Protein AF-A0A9W3SZ96-F1 (afdb_monomer)

Radius of gyration: 26.17 Å; Cα contacts (8 Å, |Δi|>4): 36; chains: 1; bounding box: 59×36×78 Å

Organism: NCBI:txid1423143

Sequence (103 aa):
MKSGTRILVTFSLVLLGPPIIFLAFITWKHKKPSESVNLMIENSQENRLPSYSPFQVTTFNIGYAGLDAKQDFFMDGGTGSRSRSKEQTKQNLQHMSSFLKAD

Solvent-accessible surface area (backbone atoms only — not comparable to full-atom values): 6821 Å² total; per-residue (Å²): 129,63,69,68,62,53,51,54,52,50,51,51,44,65,67,47,41,61,61,51,53,51,52,52,50,52,59,72,69,57,77,78,75,72,97,69,76,93,75,80,76,88,77,76,72,84,79,67,83,62,86,93,61,88,82,86,84,86,86,78,88,88,72,61,49,43,66,54,100,80,58,42,48,39,92,79,77,38,87,33,90,63,48,93,41,74,66,56,27,51,51,40,44,50,53,54,53,50,61,72,58,72,113

pLDDT: mean 88.3, std 8.25, range [50.62, 97.5]

Foldseek 3Di:
DPPVVVVVVVVCCVVVVVVVVVVVVCVVVDDDDDPDDPDDPPDPDPDDDDPPDDDDDDDDDLDALQDDPPDFPVVVVGDDPTRPDPVSSVVSVVVSVCVVPVD

Mean predicted aligned error: 9.7 Å

Secondary structure (DSSP, 8-state):
--HHHHHHHHHHHHHHHHHHHHHHHHHHH--PPPS------TT----PPPTT------------TT--TT--BGGGT-SBSS-S-HHHHHHHHHHHHHHHT--

Structure (mmCIF, N/CA/C/O backbone):
data_AF-A0A9W3SZ96-F1
#
_entry.id   AF-A0A9W3SZ96-F1
#
loop_
_atom_site.group_PDB
_atom_site.id
_atom_site.type_symbol
_atom_site.label_atom_id
_atom_site.label_alt_id
_atom_site.label_comp_id
_atom_site.label_asym_id
_atom_site.label_entity_id
_atom_site.label_seq_id
_atom_site.pdbx_PDB_ins_code
_atom_site.Cartn_x
_atom_site.Cartn_y
_atom_site.Cartn_z
_atom_site.occupancy
_atom_site.B_iso_or_equiv
_atom_site.auth_seq_id
_atom_site.auth_comp_id
_atom_site.auth_asym_id
_atom_site.auth_atom_id
_atom_site.pdbx_PDB_model_num
ATOM 1 N N . MET A 1 1 ? 36.515 8.163 -38.805 1.00 60.00 1 MET A N 1
ATOM 2 C CA . MET A 1 1 ? 36.380 6.993 -37.905 1.00 60.00 1 MET A CA 1
ATOM 3 C C . MET A 1 1 ? 36.498 5.733 -38.749 1.00 60.00 1 MET A C 1
ATOM 5 O O . MET A 1 1 ? 35.806 5.662 -39.759 1.00 60.00 1 MET A O 1
ATOM 9 N N . LYS A 1 2 ? 37.389 4.789 -38.412 1.00 77.19 2 LYS A N 1
ATOM 10 C CA . LYS A 1 2 ? 37.492 3.518 -39.155 1.00 77.19 2 LYS A CA 1
ATOM 11 C C . LYS A 1 2 ? 36.141 2.787 -39.071 1.00 77.19 2 LYS A C 1
ATOM 13 O O . LYS A 1 2 ? 35.475 2.858 -38.038 1.00 77.19 2 LYS A O 1
ATOM 18 N N . SER A 1 3 ? 35.720 2.134 -40.151 1.00 75.06 3 SER A N 1
ATOM 19 C CA . SER A 1 3 ? 34.389 1.513 -40.288 1.00 75.06 3 SER A CA 1
ATOM 20 C C . SER A 1 3 ? 34.036 0.572 -39.127 1.00 75.06 3 SER A C 1
ATOM 22 O O . SER A 1 3 ? 32.928 0.651 -38.603 1.00 75.06 3 SER A O 1
ATOM 24 N N . GLY A 1 4 ? 34.993 -0.225 -38.642 1.00 83.94 4 GLY A N 1
ATOM 25 C CA . GLY A 1 4 ? 34.799 -1.130 -37.499 1.00 83.94 4 GLY A CA 1
ATOM 26 C C . GLY A 1 4 ? 34.481 -0.423 -36.174 1.00 83.94 4 GLY A C 1
ATOM 27 O O . GLY A 1 4 ? 33.580 -0.839 -35.451 1.00 83.94 4 GLY A O 1
ATOM 28 N N . THR A 1 5 ? 35.139 0.703 -35.881 1.00 87.69 5 THR A N 1
ATOM 29 C CA . THR A 1 5 ? 34.852 1.506 -34.677 1.00 87.69 5 THR A CA 1
ATOM 30 C C . THR A 1 5 ? 33.431 2.067 -34.712 1.00 87.69 5 THR A C 1
ATOM 32 O O . THR A 1 5 ? 32.764 2.157 -33.688 1.00 87.69 5 THR A O 1
ATOM 35 N N . ARG A 1 6 ? 32.942 2.416 -35.904 1.00 87.81 6 ARG A N 1
ATOM 36 C CA . ARG A 1 6 ? 31.591 2.944 -36.107 1.00 87.81 6 ARG A CA 1
ATOM 37 C C . ARG A 1 6 ? 30.518 1.883 -35.870 1.00 87.81 6 ARG A C 1
ATOM 39 O O . ARG A 1 6 ? 29.534 2.183 -35.209 1.00 87.81 6 ARG A O 1
ATOM 46 N N . ILE A 1 7 ? 30.755 0.648 -36.309 1.00 91.44 7 ILE A N 1
ATOM 47 C CA . ILE A 1 7 ? 29.850 -0.487 -36.076 1.00 91.44 7 ILE A CA 1
ATOM 48 C C . ILE A 1 7 ? 29.754 -0.820 -34.582 1.00 91.44 7 ILE A C 1
ATOM 50 O O . ILE A 1 7 ? 28.649 -0.950 -34.061 1.00 91.44 7 ILE A O 1
ATOM 54 N N . LEU A 1 8 ? 30.890 -0.893 -33.879 1.00 92.12 8 LEU A N 1
ATOM 55 C CA . LEU A 1 8 ? 30.913 -1.193 -32.442 1.00 92.12 8 LEU A CA 1
ATOM 56 C C . LEU A 1 8 ? 30.169 -0.138 -31.616 1.00 92.12 8 LEU A C 1
ATOM 58 O O . LEU A 1 8 ? 29.384 -0.484 -30.739 1.00 92.12 8 LEU A O 1
ATOM 62 N N . VAL A 1 9 ? 30.364 1.147 -31.924 1.00 92.75 9 VAL A N 1
ATOM 63 C CA . VAL A 1 9 ? 29.659 2.240 -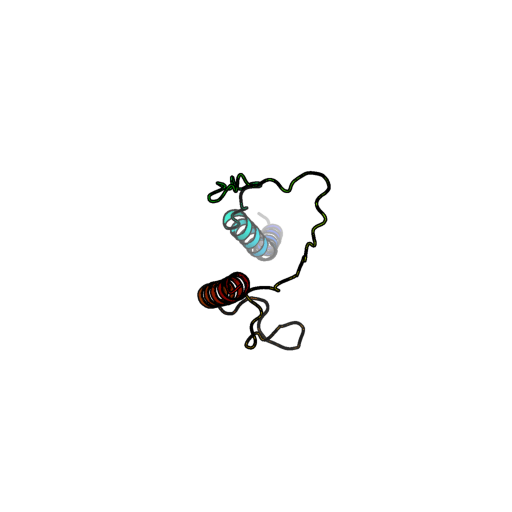31.237 1.00 92.75 9 VAL A CA 1
ATOM 64 C C . VAL A 1 9 ? 28.152 2.169 -31.485 1.00 92.75 9 VAL A C 1
ATOM 66 O O . VAL A 1 9 ? 27.372 2.291 -30.543 1.00 92.75 9 VAL A O 1
ATOM 69 N N . THR A 1 10 ? 27.728 1.934 -32.731 1.00 92.12 10 THR A N 1
ATOM 70 C CA . THR A 1 10 ? 26.303 1.802 -33.059 1.00 92.12 10 THR A CA 1
ATOM 71 C C . THR A 1 10 ? 25.672 0.600 -32.359 1.00 92.12 10 THR A C 1
ATOM 73 O O . THR A 1 10 ? 24.589 0.736 -31.798 1.00 92.12 10 THR A O 1
ATOM 76 N N . PHE A 1 11 ? 26.350 -0.549 -32.326 1.00 95.00 11 PHE A N 1
ATOM 77 C CA . PHE A 1 11 ? 25.847 -1.742 -31.646 1.00 95.00 11 PHE A CA 1
ATOM 78 C C . PHE A 1 11 ? 25.671 -1.512 -30.140 1.00 95.00 11 PHE A C 1
ATOM 80 O O . PHE A 1 11 ? 24.604 -1.790 -29.596 1.00 95.00 11 PHE A O 1
ATOM 87 N N . SER A 1 12 ? 26.668 -0.919 -29.478 1.00 93.25 12 SER A N 1
ATOM 88 C CA . SER A 1 12 ? 26.584 -0.580 -28.053 1.00 93.25 12 SER A CA 1
ATOM 89 C C . SER A 1 12 ? 25.456 0.407 -27.750 1.00 93.25 12 SER A C 1
ATOM 91 O O . SER A 1 12 ? 24.757 0.246 -26.753 1.00 93.25 12 SER A O 1
ATOM 93 N N . LEU A 1 13 ? 25.234 1.404 -28.614 1.00 94.56 13 LEU A N 1
ATOM 94 C CA . LEU A 1 13 ? 24.131 2.360 -28.465 1.00 94.56 13 LEU A CA 1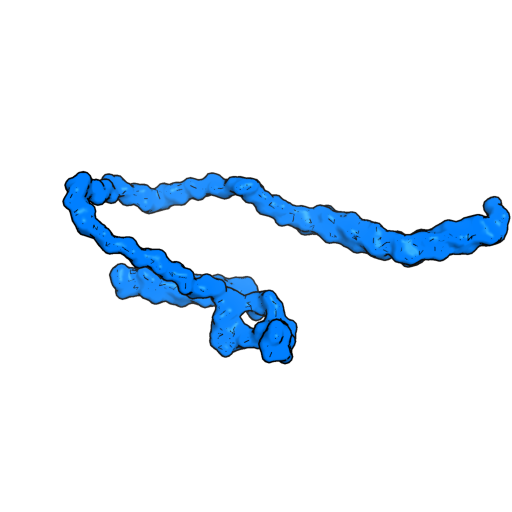
ATOM 95 C C . LEU A 1 13 ? 22.760 1.701 -28.620 1.00 94.56 13 LEU A C 1
ATOM 97 O O . LEU A 1 13 ? 21.846 2.029 -27.872 1.00 94.56 13 LEU A O 1
ATOM 101 N N . VAL A 1 14 ? 22.606 0.770 -29.560 1.00 95.94 14 VAL A N 1
ATOM 102 C CA . VAL A 1 14 ? 21.342 0.043 -29.747 1.00 95.94 14 VAL A CA 1
ATOM 103 C C . VAL A 1 14 ? 21.080 -0.910 -28.582 1.00 95.94 14 VAL A C 1
ATOM 105 O O . VAL A 1 14 ? 19.942 -1.026 -28.138 1.00 95.94 14 VAL A O 1
ATOM 108 N N . LEU A 1 15 ? 22.122 -1.559 -28.059 1.00 96.50 15 LEU A N 1
ATOM 109 C CA . LEU A 1 15 ? 21.992 -2.511 -26.959 1.00 96.50 15 LEU A CA 1
ATOM 110 C C . LEU A 1 15 ? 21.723 -1.820 -25.613 1.00 96.50 15 LEU A C 1
ATOM 112 O O . LEU A 1 15 ? 20.853 -2.251 -24.861 1.00 96.50 15 LEU A O 1
ATOM 116 N N . LEU A 1 16 ? 22.463 -0.753 -25.301 1.00 97.25 16 LEU A N 1
ATOM 117 C CA . LEU A 1 16 ? 22.412 -0.087 -23.993 1.00 97.25 16 LEU A CA 1
ATOM 118 C C . LEU A 1 16 ? 21.506 1.146 -23.973 1.00 97.25 16 LEU A C 1
ATOM 120 O O . LEU A 1 16 ? 21.000 1.511 -22.915 1.00 97.25 16 LEU A O 1
ATOM 124 N N . GLY A 1 17 ? 21.270 1.779 -25.122 1.00 96.88 17 GLY A N 1
ATOM 125 C CA . GLY A 1 17 ? 20.463 2.994 -25.227 1.00 96.88 17 GLY A CA 1
ATOM 126 C C . GLY A 1 17 ? 19.042 2.820 -24.689 1.00 96.88 17 GLY A C 1
ATOM 127 O O . GLY A 1 17 ? 18.671 3.559 -23.777 1.00 96.88 17 GLY A O 1
ATOM 128 N N . PRO A 1 18 ? 18.244 1.848 -25.175 1.00 97.50 18 PRO A N 1
ATOM 129 C CA . PRO A 1 18 ? 16.873 1.664 -24.706 1.00 97.50 18 PRO A CA 1
ATOM 130 C C . PRO A 1 18 ? 16.770 1.353 -23.201 1.00 97.50 18 PRO A C 1
ATOM 132 O O . PRO A 1 18 ? 15.974 2.023 -22.540 1.00 97.50 18 PRO A O 1
ATOM 135 N N . PRO A 1 19 ? 17.578 0.443 -22.611 1.00 97.12 19 PRO A N 1
ATOM 136 C CA . PRO A 1 19 ? 17.603 0.254 -21.159 1.00 97.12 19 PRO A CA 1
ATOM 137 C C . PRO A 1 19 ? 17.940 1.534 -20.386 1.00 97.12 19 PRO A C 1
ATOM 139 O O . PRO A 1 19 ? 17.258 1.853 -19.417 1.00 97.12 19 PRO A O 1
ATOM 142 N N . ILE A 1 20 ? 18.942 2.304 -20.825 1.00 97.31 20 ILE A N 1
ATOM 143 C CA . ILE A 1 20 ? 19.331 3.559 -20.163 1.00 97.31 20 ILE A CA 1
ATOM 144 C C . ILE A 1 20 ? 18.197 4.587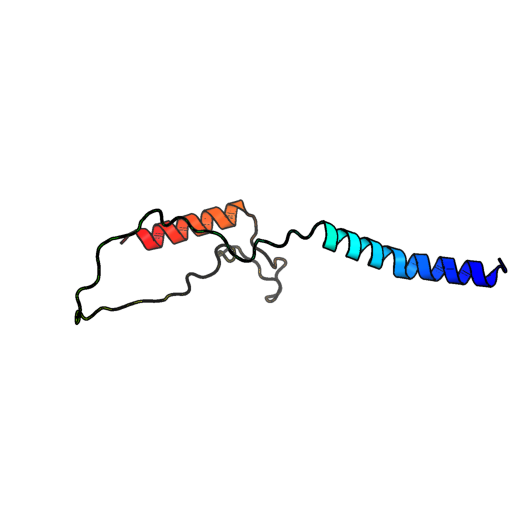 -20.234 1.00 97.31 20 ILE A C 1
ATOM 146 O O . ILE A 1 20 ? 17.856 5.198 -19.223 1.00 97.31 20 ILE A O 1
ATOM 150 N N . ILE A 1 21 ? 17.581 4.755 -21.407 1.00 97.19 21 ILE A N 1
ATOM 151 C CA . ILE A 1 21 ? 16.450 5.670 -21.605 1.00 97.19 21 ILE A CA 1
ATOM 152 C C . ILE A 1 21 ? 15.267 5.250 -20.727 1.00 97.19 21 ILE A C 1
ATOM 154 O O . ILE A 1 21 ? 14.649 6.096 -20.081 1.00 97.19 21 ILE A O 1
ATOM 158 N N . PHE A 1 22 ? 14.973 3.951 -20.658 1.00 96.81 22 PHE A N 1
ATOM 159 C CA . PHE A 1 22 ? 13.918 3.417 -19.805 1.00 96.81 22 PHE A CA 1
ATOM 160 C C . PHE A 1 22 ? 14.190 3.694 -18.321 1.00 96.81 22 PHE A C 1
ATOM 162 O O . PHE A 1 22 ? 13.311 4.205 -17.625 1.00 96.81 22 PHE A O 1
ATOM 169 N N . LEU A 1 23 ? 15.412 3.436 -17.843 1.00 96.62 23 LEU A N 1
ATOM 170 C CA . LEU A 1 23 ? 15.812 3.708 -16.459 1.00 96.62 23 LEU A CA 1
ATOM 171 C C . LEU A 1 23 ? 15.744 5.205 -16.121 1.00 96.62 23 LEU A C 1
ATOM 173 O O . LEU A 1 23 ? 15.241 5.583 -15.059 1.00 96.62 23 LEU A O 1
ATOM 177 N N . ALA A 1 24 ? 16.185 6.072 -17.033 1.00 96.31 24 ALA A N 1
ATOM 178 C CA . ALA A 1 24 ? 16.063 7.517 -16.876 1.00 96.31 24 ALA A CA 1
ATOM 179 C C . ALA A 1 24 ? 14.589 7.953 -16.800 1.00 96.31 24 ALA A C 1
ATOM 181 O O . ALA A 1 24 ? 14.216 8.746 -15.933 1.00 96.31 24 ALA A O 1
ATOM 182 N N . PHE A 1 25 ? 13.730 7.386 -17.653 1.00 96.62 25 PHE A N 1
ATOM 183 C CA . PHE A 1 25 ? 12.298 7.672 -17.659 1.00 96.62 25 PHE A CA 1
ATOM 184 C C . PHE A 1 25 ? 11.613 7.262 -16.349 1.00 96.62 25 PHE A C 1
ATOM 186 O O . PHE A 1 25 ? 10.907 8.080 -15.756 1.00 96.62 25 PHE A O 1
ATOM 193 N N . ILE A 1 26 ? 11.827 6.030 -15.867 1.00 95.69 26 ILE A N 1
ATOM 194 C CA . ILE A 1 26 ? 11.207 5.575 -14.612 1.00 95.69 26 ILE A CA 1
ATOM 195 C C . ILE A 1 26 ? 11.712 6.387 -13.422 1.00 95.69 26 ILE A C 1
ATOM 197 O O . ILE A 1 26 ? 10.911 6.740 -12.563 1.00 95.69 26 ILE A O 1
ATOM 201 N N . THR A 1 27 ? 12.998 6.750 -13.401 1.00 93.31 27 THR A N 1
ATOM 202 C CA . THR A 1 27 ? 13.590 7.551 -12.321 1.00 93.31 27 THR A CA 1
ATOM 203 C C . THR A 1 27 ? 12.965 8.940 -12.282 1.00 93.31 27 THR A C 1
ATOM 205 O O . THR A 1 27 ? 12.590 9.419 -11.217 1.00 93.31 27 THR A O 1
ATOM 208 N N . TRP A 1 28 ? 12.771 9.567 -13.445 1.00 94.19 28 TRP A N 1
ATOM 209 C CA . TRP A 1 28 ? 12.136 10.879 -13.524 1.00 94.19 28 TRP A CA 1
ATOM 210 C C . TRP A 1 28 ? 10.641 10.844 -13.171 1.00 94.19 28 TRP A C 1
ATOM 212 O O . TRP A 1 28 ? 10.117 11.772 -12.554 1.00 94.19 28 TRP A O 1
ATOM 222 N N . LYS A 1 29 ? 9.929 9.777 -13.549 1.00 93.12 2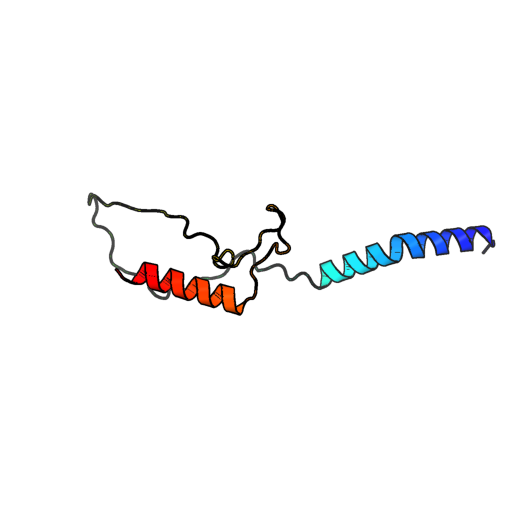9 LYS A N 1
ATOM 223 C CA . LYS A 1 29 ? 8.496 9.624 -13.248 1.00 93.12 29 LYS A CA 1
ATOM 224 C C . LYS A 1 29 ? 8.215 9.125 -11.833 1.00 93.12 29 LYS A C 1
ATOM 226 O O . LYS A 1 29 ? 7.085 9.280 -11.364 1.00 93.12 29 LYS A O 1
ATOM 231 N N . HIS A 1 30 ? 9.197 8.545 -11.151 1.00 88.44 30 HIS A N 1
ATOM 232 C CA . HIS A 1 30 ? 9.028 8.026 -9.803 1.00 88.44 30 HIS A CA 1
ATOM 233 C C . HIS A 1 30 ? 8.912 9.171 -8.790 1.00 88.44 30 HIS A C 1
ATOM 235 O O . HIS A 1 30 ? 9.895 9.791 -8.393 1.00 88.44 30 HIS A O 1
ATOM 241 N N . LYS A 1 31 ? 7.687 9.448 -8.341 1.00 82.25 31 LYS A N 1
ATOM 242 C CA . LYS A 1 31 ? 7.451 10.358 -7.218 1.00 82.25 31 LYS A CA 1
ATOM 243 C C . LYS A 1 31 ? 7.655 9.602 -5.908 1.00 82.25 31 LYS A C 1
ATOM 245 O O . LYS A 1 31 ? 6.797 8.807 -5.529 1.00 82.25 31 LYS A O 1
ATOM 250 N N . LYS A 1 32 ? 8.762 9.871 -5.210 1.00 80.88 32 LYS A N 1
ATOM 251 C CA . LYS A 1 32 ? 8.956 9.399 -3.833 1.00 80.88 32 LYS A CA 1
ATOM 252 C C . LYS A 1 32 ? 7.998 10.184 -2.916 1.00 80.88 32 LYS A C 1
ATOM 254 O O . LYS A 1 32 ? 8.016 11.415 -2.968 1.00 80.88 32 LYS A O 1
ATOM 259 N N . PRO A 1 33 ? 7.140 9.521 -2.124 1.00 80.56 33 PRO A N 1
ATOM 260 C CA . PRO A 1 33 ? 6.357 10.214 -1.108 1.00 80.56 33 PRO A CA 1
ATOM 261 C C . PRO A 1 33 ? 7.282 10.815 -0.040 1.00 80.56 33 PRO A C 1
ATOM 263 O O . PRO A 1 33 ? 8.404 10.344 0.154 1.00 80.56 33 PRO A O 1
ATOM 266 N N . SER A 1 34 ? 6.815 11.865 0.637 1.00 84.31 34 SER A N 1
ATOM 267 C CA . SER A 1 34 ? 7.531 12.463 1.767 1.00 84.31 34 SER A CA 1
ATOM 268 C C . SER A 1 34 ? 7.780 11.424 2.862 1.00 84.31 34 SER A C 1
ATOM 270 O O . SER A 1 34 ? 6.942 10.553 3.092 1.00 84.31 34 SER A O 1
ATOM 272 N N . GLU A 1 35 ? 8.923 11.524 3.545 1.00 84.19 35 GLU A N 1
ATOM 273 C CA . GLU A 1 35 ? 9.314 10.577 4.605 1.00 84.19 35 GLU A CA 1
ATOM 274 C C . GLU A 1 35 ? 8.368 10.611 5.807 1.00 84.19 35 GLU A C 1
ATOM 276 O O . GLU A 1 35 ? 8.201 9.613 6.503 1.00 84.19 35 GLU A O 1
ATOM 281 N N . SER A 1 36 ? 7.700 11.742 6.011 1.00 84.94 36 SER A N 1
ATOM 282 C CA . SER A 1 36 ? 6.640 11.894 6.991 1.00 84.94 36 SER A CA 1
ATOM 283 C C . SER A 1 36 ? 5.486 12.702 6.411 1.00 84.94 36 SER A C 1
ATOM 285 O O . SER A 1 36 ? 5.645 13.552 5.528 1.00 84.94 36 SER A O 1
ATOM 287 N N . VAL A 1 37 ? 4.296 12.410 6.920 1.00 83.88 37 VAL A N 1
ATOM 288 C CA . VAL A 1 37 ? 3.085 13.186 6.678 1.00 83.88 37 VAL A CA 1
ATOM 289 C C . VAL A 1 37 ? 2.690 13.774 8.021 1.00 83.88 37 VAL A C 1
ATOM 291 O O . VAL A 1 37 ? 2.507 13.033 8.985 1.00 83.88 37 VAL A O 1
ATOM 294 N N . ASN A 1 38 ? 2.570 15.099 8.092 1.00 82.25 38 ASN A N 1
ATOM 295 C CA . ASN A 1 38 ? 1.982 15.742 9.261 1.00 82.25 38 ASN A CA 1
ATOM 296 C C . ASN A 1 38 ? 0.499 15.379 9.298 1.00 82.25 38 ASN A C 1
ATOM 298 O O . ASN A 1 38 ? -0.278 15.829 8.457 1.00 82.25 38 ASN A O 1
ATOM 302 N N . LEU A 1 39 ? 0.126 14.530 10.250 1.00 80.88 39 LEU A N 1
ATOM 303 C CA . LEU A 1 39 ? -1.262 14.174 10.494 1.00 80.88 39 LEU A CA 1
ATOM 304 C C . LEU A 1 39 ? -1.859 15.210 11.445 1.00 80.88 39 LEU A C 1
ATOM 306 O O . LEU A 1 39 ? -1.371 15.391 12.560 1.00 80.88 39 LEU A O 1
ATOM 310 N N . MET A 1 40 ? -2.913 15.892 11.003 1.00 79.69 40 MET A N 1
ATOM 311 C CA . MET A 1 40 ? -3.746 16.674 11.909 1.00 79.69 40 MET A CA 1
ATOM 312 C C . MET A 1 40 ? -4.609 15.701 12.709 1.00 79.69 40 MET A C 1
ATOM 314 O O . MET A 1 40 ? -5.335 14.888 12.138 1.00 79.69 40 MET A O 1
ATOM 318 N N . ILE A 1 41 ? -4.501 15.753 14.034 1.00 76.88 41 ILE A N 1
ATOM 319 C CA . ILE A 1 41 ? -5.370 14.976 14.915 1.00 76.88 41 ILE A CA 1
ATOM 320 C C . ILE A 1 41 ? -6.727 15.684 14.931 1.00 76.88 41 ILE A C 1
ATOM 322 O O . ILE A 1 41 ? -6.928 16.631 15.682 1.00 76.88 41 ILE A O 1
ATOM 326 N N . GLU A 1 42 ? -7.650 15.248 14.073 1.00 74.69 42 GLU A N 1
ATOM 327 C CA . GLU A 1 42 ? -8.997 15.835 13.989 1.00 74.69 42 GLU A CA 1
ATOM 328 C C . GLU A 1 42 ? -9.877 15.476 15.200 1.00 74.69 42 GLU A C 1
ATOM 330 O O . GLU A 1 42 ? -10.808 16.207 15.523 1.00 74.69 42 GLU A O 1
ATOM 335 N N . ASN A 1 43 ? -9.579 14.371 15.894 1.00 68.25 43 ASN A N 1
ATOM 336 C CA . ASN A 1 43 ? -10.366 13.867 17.024 1.00 68.25 43 ASN A CA 1
ATOM 337 C C . ASN A 1 43 ? -9.459 13.480 18.201 1.00 68.25 43 ASN A C 1
ATOM 339 O O . ASN A 1 43 ? -9.308 12.305 18.541 1.00 68.25 43 ASN A O 1
ATOM 343 N N . SER A 1 44 ? -8.791 14.475 18.787 1.00 69.62 44 SER A N 1
ATOM 344 C CA . SER A 1 44 ? -8.011 14.269 20.008 1.00 69.62 44 SER A CA 1
ATOM 345 C C . SER A 1 44 ? -8.979 14.106 21.174 1.00 69.62 44 SER A C 1
ATOM 347 O O . SER A 1 44 ? -9.488 15.094 21.699 1.00 69.62 44 SER A O 1
ATOM 349 N N . GLN A 1 45 ? -9.257 12.869 21.580 1.00 69.19 45 GLN A N 1
ATOM 350 C CA . GLN A 1 45 ? -10.046 12.642 22.785 1.00 69.19 45 GLN A CA 1
ATOM 351 C C . GLN A 1 45 ? -9.218 12.995 24.023 1.00 69.19 45 GLN A C 1
ATOM 353 O O . GLN A 1 45 ? -8.139 12.447 24.238 1.00 69.19 45 GLN A O 1
ATOM 358 N N . GLU A 1 46 ? -9.730 13.903 24.855 1.00 73.88 46 GLU A N 1
ATOM 359 C CA . GLU A 1 46 ? -9.106 14.251 26.140 1.00 73.88 46 GLU A CA 1
ATOM 360 C C . GLU A 1 46 ? -9.324 13.182 27.221 1.00 73.88 46 GLU A C 1
ATOM 362 O O . GLU A 1 46 ? -8.688 13.222 28.275 1.00 73.88 46 GLU A O 1
ATOM 367 N N . ASN A 1 47 ? -10.192 12.200 26.956 1.00 75.31 47 ASN A N 1
ATOM 368 C CA . ASN A 1 47 ? -10.475 11.102 27.868 1.00 75.31 47 ASN A CA 1
ATOM 369 C C . ASN A 1 47 ? -9.236 10.226 28.052 1.00 75.31 47 ASN A C 1
ATOM 371 O O . ASN A 1 47 ? -8.874 9.415 27.200 1.00 75.31 47 ASN A O 1
ATOM 375 N N . ARG A 1 48 ? -8.588 10.387 29.203 1.00 78.62 48 ARG A N 1
ATOM 376 C CA . ARG A 1 48 ? -7.480 9.539 29.632 1.00 78.62 48 ARG A CA 1
ATOM 377 C C . ARG A 1 48 ? -8.033 8.339 30.384 1.00 78.62 48 ARG A C 1
ATOM 379 O O . ARG A 1 48 ? -8.880 8.496 31.261 1.00 78.62 48 ARG A O 1
ATOM 386 N N . LEU A 1 49 ? -7.514 7.151 30.076 1.00 81.50 49 LEU A N 1
ATOM 387 C CA . LEU A 1 49 ? -7.764 5.969 30.898 1.00 81.50 49 LEU A CA 1
ATOM 388 C C . LEU A 1 49 ? -7.269 6.250 32.329 1.00 81.50 49 LEU A C 1
ATOM 390 O O . LEU A 1 49 ? -6.109 6.646 32.491 1.00 81.50 49 LEU A O 1
ATOM 394 N N . PRO A 1 50 ? -8.110 6.078 33.365 1.00 86.75 50 PRO A N 1
ATOM 395 C CA . PRO A 1 50 ? -7.680 6.274 34.740 1.00 86.75 50 PRO A CA 1
ATOM 396 C C . PRO A 1 50 ? -6.579 5.276 35.103 1.00 86.75 50 PRO A C 1
ATOM 398 O O . PRO A 1 50 ? -6.638 4.103 34.715 1.00 86.75 50 PRO A O 1
ATOM 401 N N . SER A 1 51 ? -5.593 5.725 35.881 1.00 86.62 51 SER A N 1
ATOM 402 C CA . SER A 1 51 ? -4.521 4.861 36.380 1.00 86.62 51 SER A CA 1
ATOM 403 C C . SER A 1 51 ? -5.091 3.616 37.061 1.00 86.62 51 SER A C 1
ATOM 405 O O . SER A 1 51 ? -6.068 3.706 37.801 1.00 86.62 51 SER A O 1
ATOM 407 N N . TYR A 1 52 ? -4.455 2.465 36.829 1.00 87.25 52 TYR A N 1
ATOM 408 C CA . TYR A 1 52 ? -4.843 1.164 37.393 1.00 87.25 52 TYR A CA 1
ATOM 409 C C . TYR A 1 52 ? -6.208 0.618 36.934 1.00 87.25 52 TYR A C 1
ATOM 411 O O . TYR A 1 52 ? -6.712 -0.334 37.527 1.00 87.25 52 TYR A O 1
ATOM 419 N N . SER A 1 53 ? -6.786 1.158 35.856 1.00 89.12 53 SER A N 1
ATOM 420 C CA . SER A 1 53 ? -7.983 0.574 35.237 1.00 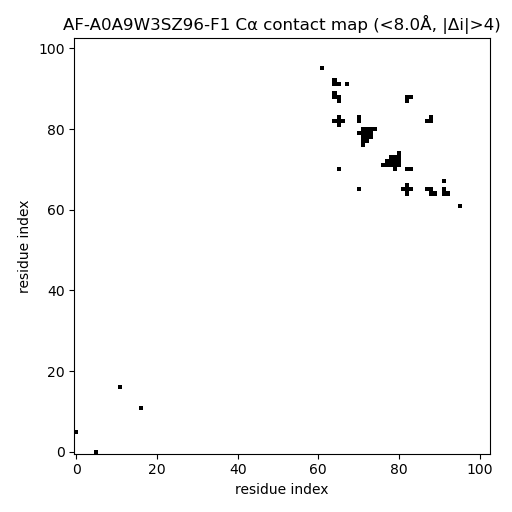89.12 53 SER A CA 1
ATOM 421 C C . SER A 1 53 ? -7.599 -0.602 34.332 1.00 89.12 53 SER A C 1
ATOM 423 O O . SER A 1 53 ? -6.809 -0.404 33.404 1.00 89.12 53 SER A O 1
ATOM 425 N N . PRO A 1 54 ? -8.136 -1.816 34.546 1.00 89.25 54 PRO A N 1
ATOM 426 C CA . PRO A 1 54 ? -7.943 -2.911 33.605 1.00 89.25 54 PRO A CA 1
ATOM 427 C C . PRO A 1 54 ? -8.657 -2.591 32.286 1.00 89.25 54 PRO A C 1
ATOM 429 O O . PRO A 1 54 ? -9.796 -2.129 32.279 1.00 89.25 54 PRO A O 1
ATOM 432 N N . PHE A 1 55 ? -7.994 -2.857 31.164 1.00 88.94 55 PHE A N 1
ATOM 433 C CA . PHE A 1 55 ? -8.561 -2.698 29.827 1.00 88.94 55 PHE A CA 1
ATOM 434 C C . PHE A 1 55 ? -8.134 -3.863 28.937 1.00 88.94 55 PHE A C 1
ATOM 436 O O . PHE A 1 55 ? -7.154 -4.555 29.215 1.00 88.94 55 PHE A O 1
ATOM 443 N N . GLN A 1 56 ? -8.888 -4.077 27.864 1.00 90.12 56 GLN A N 1
ATOM 444 C CA . GLN A 1 56 ? -8.569 -5.056 26.833 1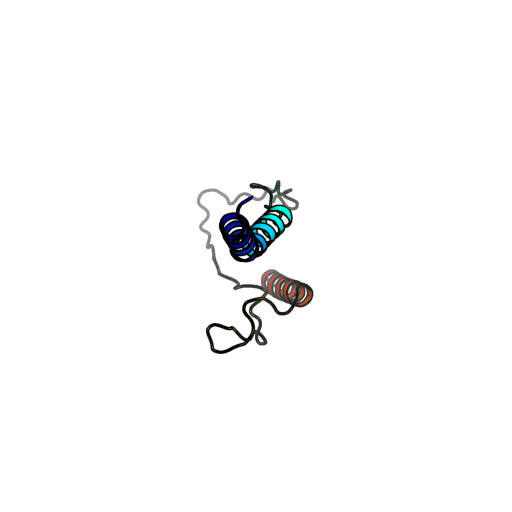.00 90.12 56 GLN A CA 1
ATOM 445 C C . GLN A 1 56 ? -8.352 -4.321 25.515 1.00 90.12 56 GLN A C 1
ATOM 447 O O . GLN A 1 56 ? -9.082 -3.386 25.191 1.00 90.12 56 GLN A O 1
ATOM 452 N N . VAL A 1 57 ? -7.335 -4.743 24.768 1.00 90.25 57 VAL A N 1
ATOM 453 C CA . VAL A 1 57 ? -7.045 -4.226 23.430 1.00 90.25 57 VAL A CA 1
ATOM 454 C C . VAL A 1 57 ? -7.082 -5.383 22.461 1.00 90.25 57 VAL A C 1
ATOM 456 O O . VAL A 1 57 ? -6.421 -6.400 22.669 1.00 90.25 57 VAL A O 1
ATOM 459 N N . THR A 1 58 ? -7.804 -5.188 21.369 1.00 87.94 58 THR A N 1
ATOM 460 C CA . THR A 1 58 ? -7.752 -6.080 20.220 1.00 87.94 58 THR A CA 1
ATOM 461 C C . THR A 1 58 ? -6.991 -5.382 19.108 1.00 87.94 58 THR A C 1
ATOM 463 O O . THR A 1 58 ? -7.343 -4.282 18.690 1.00 87.94 58 THR A O 1
ATOM 466 N N . THR A 1 59 ? -5.941 -6.036 18.622 1.00 90.12 59 THR A N 1
ATOM 467 C CA . THR A 1 59 ? -5.307 -5.687 17.352 1.00 90.12 59 THR A CA 1
ATOM 468 C C . THR A 1 59 ? -5.702 -6.735 16.326 1.00 90.12 59 THR A C 1
ATOM 470 O O . THR A 1 59 ? -5.659 -7.934 16.607 1.00 90.12 59 THR A O 1
ATOM 473 N N . PHE A 1 60 ? -6.138 -6.292 15.153 1.00 87.56 60 PHE A N 1
ATOM 474 C CA . PHE A 1 60 ? -6.611 -7.176 14.098 1.00 87.56 60 PHE A CA 1
ATOM 475 C C . PHE A 1 60 ? -6.123 -6.679 12.739 1.00 87.56 60 PHE A C 1
ATOM 477 O O . PHE A 1 60 ? -6.214 -5.492 12.424 1.00 87.56 60 PHE A O 1
ATOM 484 N N . ASN A 1 61 ? -5.603 -7.596 11.924 1.00 91.31 61 ASN A N 1
ATOM 485 C CA . ASN A 1 61 ? -5.276 -7.306 10.536 1.00 91.31 61 ASN A CA 1
ATOM 486 C C . ASN A 1 61 ? -6.564 -7.385 9.708 1.00 91.31 61 ASN A C 1
ATOM 488 O O . ASN A 1 61 ? -7.068 -8.469 9.436 1.00 91.31 61 ASN A O 1
ATOM 492 N N . ILE A 1 62 ? -7.069 -6.226 9.293 1.00 88.38 62 ILE A N 1
ATOM 493 C CA . ILE A 1 62 ? -8.306 -6.095 8.509 1.00 88.38 62 ILE A CA 1
ATOM 494 C C . ILE A 1 62 ? -8.135 -6.489 7.029 1.00 88.38 62 ILE A C 1
ATOM 496 O O . ILE A 1 62 ? -9.072 -6.379 6.245 1.00 88.38 62 ILE A O 1
ATOM 500 N N . GLY A 1 63 ? -6.946 -6.941 6.633 1.00 88.75 63 GLY A N 1
ATOM 501 C CA . GLY A 1 63 ? -6.598 -7.271 5.260 1.00 88.75 63 GLY A CA 1
ATOM 502 C C . GLY A 1 63 ? -6.302 -6.042 4.403 1.00 88.75 63 GLY A C 1
ATOM 503 O O . GLY A 1 63 ? -6.147 -4.916 4.882 1.00 88.75 63 GLY A O 1
ATOM 504 N N . TYR A 1 64 ? -6.211 -6.271 3.095 1.00 90.38 64 TYR A N 1
ATOM 505 C CA . TYR A 1 64 ? -5.945 -5.231 2.109 1.00 90.38 64 TYR A CA 1
ATOM 506 C C . TYR A 1 64 ? -7.223 -4.925 1.337 1.00 90.38 64 TYR A C 1
ATOM 508 O O . TYR A 1 64 ? -7.800 -5.814 0.715 1.00 90.38 64 TYR A O 1
ATOM 516 N N . ALA A 1 65 ? -7.601 -3.650 1.252 1.00 94.06 65 ALA A N 1
ATOM 517 C CA . ALA A 1 65 ? -8.780 -3.208 0.501 1.00 94.06 65 ALA A CA 1
ATOM 518 C C . ALA A 1 65 ? -8.713 -3.482 -1.025 1.00 94.06 65 ALA A C 1
ATOM 520 O O . ALA A 1 65 ? -9.616 -3.097 -1.760 1.00 94.06 65 ALA A O 1
ATOM 521 N N . GLY A 1 66 ? -7.651 -4.121 -1.524 1.00 92.88 66 GLY A N 1
ATOM 522 C CA . GLY A 1 66 ? -7.495 -4.538 -2.919 1.00 92.88 66 GLY A CA 1
ATOM 523 C C . GLY A 1 66 ? -7.656 -6.038 -3.176 1.00 92.88 66 GLY A C 1
ATOM 524 O O . GLY A 1 66 ? -7.504 -6.445 -4.321 1.00 92.88 66 GLY A O 1
ATOM 525 N N . LEU A 1 67 ? -7.908 -6.849 -2.145 1.00 89.25 67 LEU A N 1
ATOM 526 C CA . LEU A 1 67 ? -8.028 -8.308 -2.245 1.00 89.25 67 LEU A CA 1
ATOM 527 C C . LEU A 1 67 ? -9.460 -8.752 -1.912 1.00 89.25 67 LEU A C 1
ATOM 529 O O . LEU A 1 67 ? -9.689 -9.488 -0.958 1.00 89.25 67 LEU A O 1
ATOM 533 N N . ASP A 1 68 ? -10.440 -8.237 -2.654 1.00 89.25 68 ASP A N 1
ATOM 534 C CA . ASP A 1 68 ? -11.835 -8.652 -2.480 1.00 89.25 68 ASP A CA 1
ATOM 535 C C . ASP A 1 68 ? -12.108 -10.042 -3.082 1.00 89.25 68 ASP A C 1
ATOM 537 O O . ASP A 1 68 ? -11.248 -10.651 -3.714 1.00 89.25 68 ASP A O 1
ATOM 541 N N . ALA A 1 69 ? -13.335 -10.544 -2.912 1.00 89.50 69 ALA A N 1
ATOM 542 C CA . ALA A 1 69 ? -13.773 -11.866 -3.384 1.00 89.50 69 ALA A CA 1
ATOM 543 C C . ALA A 1 69 ? -13.612 -12.095 -4.898 1.00 89.50 69 ALA A C 1
ATOM 545 O O . ALA A 1 69 ? -13.799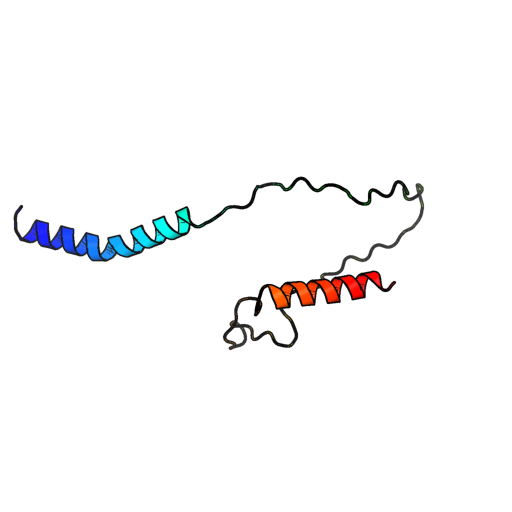 -13.195 -5.407 1.00 89.50 69 ALA A O 1
ATOM 546 N N . LYS A 1 70 ? -13.340 -11.025 -5.632 1.00 90.06 70 LYS A N 1
ATOM 547 C CA . LYS A 1 70 ? -13.213 -10.982 -7.072 1.00 90.06 70 LYS A CA 1
ATOM 548 C C . LYS A 1 70 ? -11.728 -10.904 -7.481 1.00 90.06 70 LYS A C 1
ATOM 550 O O . LYS A 1 70 ? -11.427 -10.902 -8.674 1.00 90.06 70 LYS A O 1
ATOM 555 N N . GLN A 1 71 ? -10.782 -10.823 -6.553 1.00 89.75 71 GLN A N 1
ATOM 556 C CA . GLN A 1 71 ? -9.364 -10.793 -6.889 1.00 89.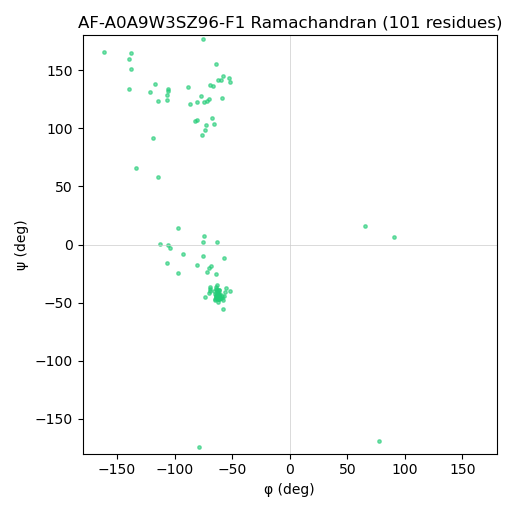75 71 GLN A CA 1
ATOM 557 C C . GLN A 1 71 ? -8.888 -12.145 -7.440 1.00 89.75 71 GLN A C 1
ATOM 559 O O . GLN A 1 71 ? -9.220 -13.198 -6.909 1.00 89.75 71 GLN A O 1
ATOM 564 N N . ASP A 1 72 ? -8.082 -12.087 -8.499 1.00 90.56 72 ASP A N 1
ATOM 565 C CA . ASP A 1 72 ? -7.487 -13.243 -9.171 1.00 90.56 72 ASP A CA 1
ATOM 566 C C . ASP A 1 72 ? -5.962 -13.126 -9.084 1.00 90.56 72 ASP A C 1
ATOM 568 O O . ASP A 1 72 ? -5.342 -12.402 -9.869 1.00 90.56 72 ASP A O 1
ATOM 572 N N . PHE A 1 73 ? -5.370 -13.711 -8.040 1.00 86.69 73 PHE A N 1
ATOM 573 C CA . PHE A 1 73 ? -3.976 -13.458 -7.690 1.00 86.69 73 PHE A CA 1
ATOM 574 C C . PHE A 1 73 ? -3.017 -14.218 -8.608 1.00 86.69 73 PHE A C 1
ATOM 576 O O . PHE A 1 73 ? -3.103 -15.430 -8.769 1.00 86.69 73 PHE A O 1
ATOM 583 N N . PHE A 1 74 ? -2.057 -13.499 -9.186 1.00 91.12 74 PHE A N 1
ATOM 584 C CA . PHE A 1 74 ? -1.097 -14.048 -10.144 1.00 91.12 74 PHE A CA 1
ATOM 585 C C . PHE A 1 74 ? -0.316 -15.252 -9.601 1.00 91.12 74 PHE A C 1
ATOM 587 O O . PHE A 1 74 ? -0.073 -16.209 -10.332 1.00 91.12 74 PHE A O 1
ATOM 594 N N . MET A 1 75 ? 0.042 -15.236 -8.311 1.00 87.75 75 MET A N 1
ATOM 595 C CA . MET A 1 75 ? 0.771 -16.352 -7.692 1.00 87.75 75 MET A CA 1
ATOM 596 C C . MET A 1 75 ? -0.075 -17.626 -7.567 1.00 87.75 75 MET A C 1
ATOM 598 O O . MET A 1 75 ? 0.494 -18.707 -7.456 1.00 87.75 75 MET A O 1
ATOM 602 N N . ASP A 1 76 ? -1.400 -17.503 -7.656 1.00 91.62 76 ASP A N 1
ATOM 603 C CA . ASP A 1 76 ? -2.351 -18.615 -7.593 1.00 91.62 76 ASP A CA 1
ATOM 604 C C . ASP A 1 76 ? -2.783 -19.081 -9.002 1.00 91.62 76 ASP A C 1
ATOM 606 O O . ASP A 1 76 ? -3.752 -19.820 -9.153 1.00 91.62 76 ASP A O 1
ATOM 610 N N . GLY A 1 77 ? -2.067 -18.655 -10.053 1.00 94.06 77 GLY A N 1
ATOM 611 C CA . GLY A 1 77 ? -2.397 -18.955 -11.454 1.00 94.06 77 GLY A CA 1
ATOM 612 C C . GLY A 1 77 ? -3.316 -17.926 -12.115 1.00 94.06 77 GLY A C 1
ATOM 613 O O . GLY A 1 77 ? -3.745 -18.126 -13.252 1.00 94.06 77 GLY A O 1
ATOM 614 N N . GLY A 1 78 ? -3.597 -16.826 -11.418 1.00 92.50 78 GLY A N 1
ATOM 615 C CA . GLY A 1 78 ? -4.384 -15.720 -11.928 1.00 92.50 78 GLY A CA 1
ATOM 616 C C . GLY A 1 78 ? -3.628 -14.768 -12.849 1.00 92.50 78 GLY A C 1
ATOM 617 O O . GLY A 1 78 ? -2.456 -14.938 -13.183 1.00 92.50 78 GLY A O 1
ATOM 618 N N . THR A 1 79 ? -4.304 -13.693 -13.231 1.00 92.31 79 THR A N 1
ATOM 619 C CA . THR A 1 79 ? -3.771 -12.644 -14.115 1.00 92.31 79 THR A CA 1
ATOM 620 C C . THR A 1 79 ? -3.445 -11.338 -13.389 1.00 92.31 79 THR A C 1
ATOM 622 O O . THR A 1 79 ? -2.732 -10.489 -13.928 1.00 92.31 79 THR A O 1
ATOM 625 N N . GLY A 1 80 ? -3.949 -11.148 -12.166 1.00 88.88 80 GLY A N 1
ATOM 626 C CA . GLY A 1 80 ? -3.853 -9.892 -11.430 1.00 88.88 80 GLY A CA 1
ATOM 627 C C . GLY A 1 80 ? -2.839 -9.929 -10.287 1.00 88.88 80 GLY A C 1
ATOM 628 O O . GLY A 1 80 ? -2.848 -10.815 -9.443 1.00 88.88 80 GLY A O 1
ATOM 629 N N . SER A 1 81 ? -1.993 -8.905 -10.178 1.00 87.31 81 SER A N 1
ATOM 630 C CA . SER A 1 81 ? -1.090 -8.710 -9.021 1.00 87.31 81 SER A CA 1
ATOM 631 C C . SER A 1 81 ? -1.440 -7.484 -8.171 1.00 87.31 81 SER A C 1
ATOM 633 O O . SER A 1 81 ? -0.756 -7.167 -7.199 1.00 87.31 81 SER A O 1
ATOM 635 N N . ARG A 1 82 ? -2.494 -6.758 -8.554 1.00 88.81 82 ARG A N 1
ATOM 636 C CA . ARG A 1 82 ? -2.932 -5.502 -7.939 1.00 88.81 82 ARG A CA 1
ATOM 637 C C . ARG A 1 82 ? -4.446 -5.489 -7.802 1.00 88.81 82 ARG A C 1
ATOM 639 O O . ARG A 1 82 ? -5.129 -6.251 -8.483 1.00 88.81 82 ARG A O 1
ATOM 646 N N . SER A 1 83 ? -4.940 -4.565 -6.981 1.00 91.06 83 SER A N 1
ATOM 647 C CA . SER A 1 83 ? -6.364 -4.235 -6.938 1.00 91.06 83 SER A CA 1
ATOM 648 C C . SER A 1 83 ? -6.894 -3.911 -8.334 1.00 91.06 83 SER A C 1
ATOM 650 O O . SER A 1 83 ? -6.209 -3.261 -9.130 1.00 91.06 83 SER A O 1
ATOM 652 N N . ARG A 1 84 ? -8.136 -4.320 -8.599 1.00 89.50 84 ARG A N 1
ATOM 653 C CA . ARG A 1 84 ? -8.830 -4.131 -9.881 1.00 89.50 84 ARG A CA 1
ATOM 654 C C . ARG A 1 84 ? -8.907 -2.667 -10.315 1.00 89.50 84 ARG A C 1
ATOM 656 O O . ARG A 1 84 ? -8.742 -2.366 -11.493 1.00 89.50 84 ARG A O 1
ATOM 663 N N . SER A 1 85 ? -9.167 -1.759 -9.376 1.00 93.12 85 SER A N 1
ATOM 664 C CA . SER A 1 85 ? -9.193 -0.316 -9.628 1.00 93.12 85 SER A CA 1
ATOM 665 C C . SER A 1 85 ? -9.050 0.493 -8.339 1.00 93.12 85 SER A C 1
ATOM 667 O O . SER A 1 85 ? -9.203 -0.009 -7.218 1.00 93.12 85 SER A O 1
ATOM 669 N N . LYS A 1 86 ? -8.773 1.791 -8.492 1.00 94.44 86 LYS A N 1
ATOM 670 C CA . LYS A 1 86 ? -8.742 2.736 -7.370 1.00 94.44 86 LYS A CA 1
ATOM 671 C C . LYS A 1 86 ? -10.122 2.861 -6.727 1.00 94.44 86 LYS A C 1
ATOM 673 O O . LYS A 1 86 ? -10.226 2.936 -5.506 1.00 94.44 86 LYS A O 1
ATOM 678 N N . GLU A 1 87 ? -11.165 2.871 -7.545 1.00 96.38 87 GLU A N 1
ATOM 679 C CA . GLU A 1 87 ? -12.561 3.015 -7.143 1.00 96.38 87 GLU A CA 1
ATOM 680 C C . GLU A 1 87 ? -13.000 1.814 -6.305 1.00 96.38 87 GLU A C 1
ATOM 682 O O . GLU A 1 87 ? -13.499 2.007 -5.199 1.00 96.38 87 GLU A O 1
ATOM 687 N N . GLN A 1 88 ? -12.701 0.591 -6.758 1.00 94.56 88 GLN A N 1
ATOM 688 C CA . GLN A 1 88 ? -12.985 -0.631 -6.002 1.00 94.56 88 GLN A CA 1
ATOM 689 C C . GLN A 1 88 ? -12.246 -0.638 -4.660 1.00 94.56 88 GLN A C 1
ATOM 691 O O . GLN A 1 88 ? -12.834 -0.935 -3.626 1.00 94.56 88 GLN A O 1
ATOM 696 N N . THR A 1 89 ? -10.974 -0.225 -4.655 1.00 95.56 89 THR A N 1
ATOM 697 C CA . THR A 1 89 ? -10.185 -0.126 -3.415 1.00 95.56 89 THR A CA 1
ATOM 698 C C . THR A 1 89 ? -10.828 0.828 -2.409 1.00 95.56 89 THR A C 1
ATOM 700 O O . THR A 1 89 ? -10.918 0.524 -1.221 1.00 95.56 89 THR A O 1
ATOM 703 N N . LYS A 1 90 ? -11.295 1.992 -2.875 1.00 96.31 90 LYS A N 1
ATOM 704 C CA . LYS A 1 90 ? -11.985 2.970 -2.026 1.00 96.31 90 LYS A CA 1
ATOM 705 C C . LYS A 1 90 ? -13.310 2.432 -1.501 1.00 96.31 90 LYS A C 1
ATOM 707 O O . LYS A 1 90 ? -13.595 2.614 -0.322 1.00 96.31 90 LYS 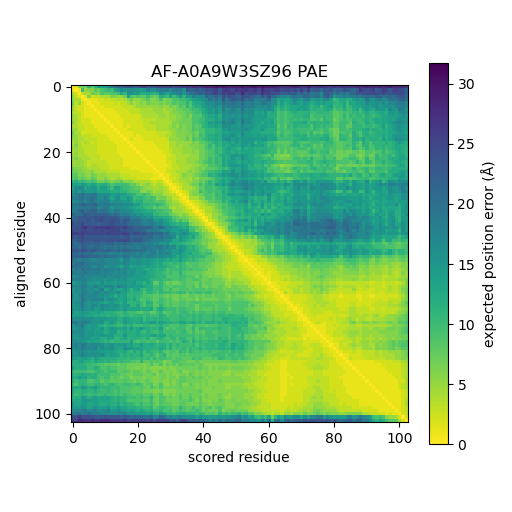A O 1
ATOM 712 N N . GLN A 1 91 ? -14.084 1.763 -2.351 1.00 95.75 91 GLN A N 1
ATOM 713 C CA . GLN A 1 91 ? -15.346 1.147 -1.961 1.00 95.75 91 GLN A CA 1
ATOM 714 C C . GLN A 1 91 ? -15.126 0.074 -0.883 1.00 95.75 91 GLN A C 1
ATOM 716 O O . GLN A 1 91 ? -15.780 0.103 0.156 1.00 95.75 91 GLN A O 1
ATOM 721 N N . ASN A 1 92 ? -14.148 -0.815 -1.071 1.00 95.44 92 ASN A N 1
ATOM 722 C CA . ASN A 1 92 ? -13.783 -1.831 -0.083 1.00 95.44 92 ASN A CA 1
ATOM 723 C C . ASN A 1 92 ? -13.377 -1.190 1.253 1.00 95.44 92 ASN A C 1
ATOM 725 O O . ASN A 1 92 ? -13.880 -1.583 2.303 1.00 95.44 92 ASN A O 1
ATOM 729 N N . LEU A 1 93 ? -12.545 -0.142 1.220 1.00 95.19 93 LEU A N 1
ATOM 730 C CA . LEU A 1 93 ? -12.139 0.589 2.423 1.00 95.19 93 LEU A CA 1
ATOM 731 C C . LEU A 1 93 ? -13.330 1.238 3.147 1.00 95.19 93 LEU A C 1
ATOM 733 O O . LEU A 1 93 ? -13.377 1.228 4.377 1.00 95.19 93 LEU A O 1
ATOM 737 N N . GLN A 1 94 ? -14.296 1.785 2.405 1.00 95.00 94 GLN A N 1
ATOM 738 C CA . GLN A 1 94 ? -15.526 2.343 2.972 1.00 95.00 94 GLN A CA 1
ATOM 739 C C . GLN A 1 94 ? -16.372 1.265 3.654 1.00 95.00 94 GLN A C 1
ATOM 741 O O . GLN A 1 94 ? -16.826 1.485 4.777 1.00 95.00 94 GLN A O 1
ATOM 746 N N . HIS A 1 95 ? -16.549 0.098 3.027 1.00 93.62 95 HIS A N 1
ATOM 747 C CA . HIS A 1 95 ? -17.280 -1.021 3.627 1.00 93.62 95 HIS A CA 1
ATOM 748 C C . HIS A 1 95 ? -16.591 -1.544 4.892 1.00 93.62 95 HIS A C 1
ATOM 750 O O . HIS A 1 95 ? -17.249 -1.677 5.920 1.00 93.62 95 HIS A O 1
ATOM 756 N N . MET A 1 96 ? -15.269 -1.750 4.853 1.00 92.69 96 MET A N 1
ATOM 757 C CA . MET A 1 96 ? -14.475 -2.144 6.025 1.00 92.69 96 MET A CA 1
ATOM 758 C C . MET A 1 96 ? -14.607 -1.120 7.160 1.00 92.69 96 MET A C 1
ATOM 760 O O . MET A 1 96 ? -14.890 -1.484 8.295 1.00 92.69 96 MET A O 1
ATOM 764 N N . SER A 1 97 ? -14.464 0.172 6.850 1.00 91.50 97 SER A N 1
ATOM 765 C CA . SER A 1 97 ? -14.596 1.248 7.842 1.00 91.50 97 SER A CA 1
ATOM 766 C C . SER A 1 97 ? -16.004 1.336 8.427 1.00 91.50 97 SER A C 1
ATOM 768 O O . SER A 1 97 ? -16.153 1.651 9.601 1.00 91.50 97 SER A O 1
ATOM 770 N N . SER A 1 98 ? -17.035 1.085 7.616 1.00 93.12 98 SER A N 1
ATOM 771 C CA . SER A 1 98 ? -18.429 1.099 8.072 1.00 93.12 98 SER A CA 1
ATOM 772 C C . SER A 1 98 ? -18.717 -0.082 8.992 1.00 93.12 98 SER A C 1
ATOM 774 O O . SER A 1 98 ? -19.349 0.106 10.020 1.00 93.12 98 SER A O 1
ATOM 776 N N . PHE A 1 99 ? -18.204 -1.270 8.658 1.00 91.19 99 PHE A N 1
ATOM 777 C CA . PHE A 1 99 ? -18.310 -2.459 9.501 1.00 91.19 99 PHE A CA 1
ATOM 778 C C . PHE A 1 99 ? -17.649 -2.248 10.870 1.00 91.19 99 PHE A C 1
ATOM 780 O O . PHE A 1 99 ? -18.265 -2.519 11.889 1.00 91.19 99 PHE A O 1
ATOM 787 N N . LEU A 1 100 ? -16.436 -1.688 10.903 1.00 88.25 100 LEU A N 1
ATOM 788 C CA . LEU A 1 100 ? -15.696 -1.447 12.151 1.00 88.25 100 LEU A CA 1
ATOM 789 C C . LEU A 1 100 ? -16.284 -0.335 13.032 1.00 88.25 100 LEU A C 1
ATOM 791 O O . LEU A 1 100 ? -15.946 -0.253 14.205 1.00 88.25 100 LEU A O 1
ATOM 795 N N . LYS A 1 101 ? -17.097 0.558 12.460 1.00 86.19 101 LYS A N 1
ATOM 796 C CA . LYS A 1 101 ? -17.788 1.632 13.190 1.00 86.19 101 LYS A CA 1
ATOM 797 C C . LYS A 1 101 ? -19.190 1.242 13.645 1.00 86.19 101 LYS A C 1
ATOM 799 O O . LYS A 1 101 ? -19.833 2.051 14.301 1.00 86.19 101 LYS A O 1
ATOM 804 N N . ALA A 1 102 ? -19.698 0.088 13.216 1.00 74.56 102 ALA A N 1
ATOM 805 C CA . ALA A 1 102 ? -21.072 -0.320 13.484 1.00 74.56 102 ALA A CA 1
ATOM 806 C C . ALA A 1 102 ? -21.308 -0.787 14.935 1.00 74.56 102 ALA A C 1
ATOM 808 O O . ALA A 1 102 ? -22.423 -1.211 15.230 1.00 74.56 102 ALA A O 1
ATOM 809 N N . ASP A 1 103 ? -20.313 -0.643 15.816 1.00 50.62 103 ASP A N 1
ATOM 810 C CA . ASP A 1 103 ? -20.395 -0.878 17.261 1.00 50.62 103 ASP A CA 1
ATOM 811 C C . ASP A 1 103 ? -20.148 0.420 18.050 1.00 50.62 103 ASP A C 1
ATOM 813 O O . ASP A 1 103 ? -19.092 1.066 17.830 1.00 50.62 103 ASP A O 1
#